Protein AF-A0A436FTJ2-F1 (afdb_monomer)

Foldseek 3Di:
DDQDPNDDDDDDDDDDDPVNVVLLVQLVVVQPPPVQADPVRDGVDDSVVSSVVSVD

Radius of gyration: 17.13 Å; Cα contacts (8 Å, |Δi|>4): 43; chains: 1; bounding box: 34×16×46 Å

Sequence (56 aa):
HLIVKGENRDTAWYSIIDKEWPALRRAYEAWLDPANFDGDGQQKRRLEDCRAEFGA

Solvent-accessible surface area (backbone atoms only — not comparable to full-atom values): 3529 Å² total; per-residue (Å²): 133,59,67,58,97,87,36,88,55,87,80,89,84,84,86,83,53,83,86,51,42,68,27,40,50,52,11,51,53,58,46,68,34,71,84,28,36,50,98,88,67,45,71,76,58,54,58,68,59,33,14,58,72,48,75,74

pLDDT: mean 93.11, std 9.23, range [6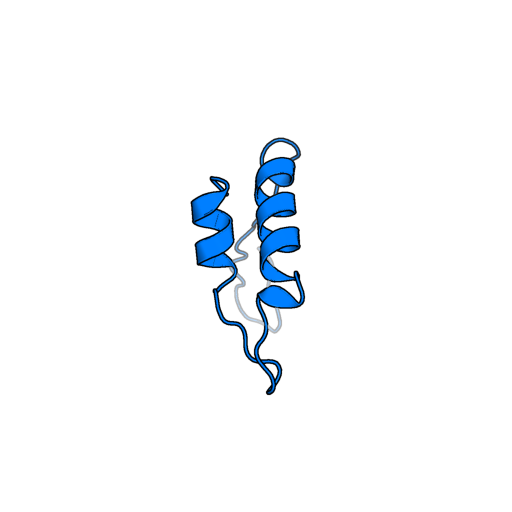0.03, 98.56]

Nearest PDB structures (foldseek):
  3tcv-assembly1_A  TM=9.551E-01  e=2.284E-04  Brucella abortus 2308

Structure (mmCIF, N/CA/C/O backbone):
data_AF-A0A436FTJ2-F1
#
_entry.id   AF-A0A436FTJ2-F1
#
loop_
_atom_site.group_PDB
_atom_site.id
_atom_site.type_symbol
_atom_site.label_atom_id
_atom_site.label_alt_id
_atom_si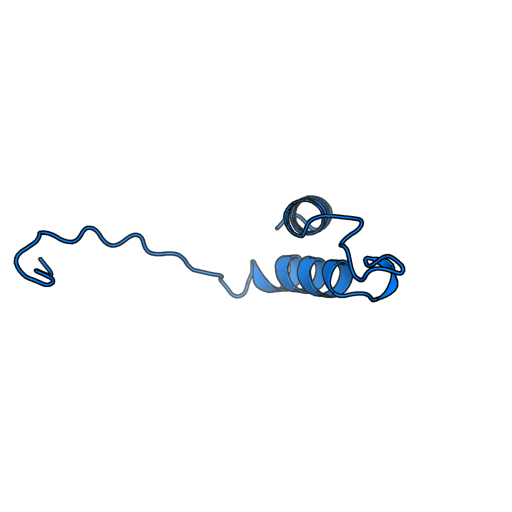te.label_comp_id
_atom_site.label_asym_id
_atom_site.label_entity_id
_atom_site.label_seq_id
_atom_site.pdbx_PDB_ins_code
_atom_site.Cartn_x
_atom_site.Cartn_y
_atom_site.Cartn_z
_atom_site.occupancy
_atom_site.B_iso_or_equiv
_atom_site.auth_seq_id
_atom_site.auth_comp_id
_atom_site.auth_asym_id
_atom_site.auth_atom_id
_atom_site.pdbx_PDB_model_num
ATOM 1 N N . HIS A 1 1 ? 11.535 -5.198 -28.548 1.00 60.03 1 HIS A N 1
ATOM 2 C CA . HIS A 1 1 ? 10.477 -4.176 -28.601 1.00 60.03 1 HIS A CA 1
ATOM 3 C C . HIS A 1 1 ? 9.143 -4.891 -28.746 1.00 60.03 1 HIS A C 1
ATOM 5 O O . HIS A 1 1 ? 9.003 -5.641 -29.705 1.00 60.03 1 HIS A O 1
ATOM 11 N N . LEU A 1 2 ? 8.241 -4.794 -27.765 1.00 62.50 2 LEU A N 1
ATOM 12 C CA . LEU A 1 2 ? 6.977 -5.533 -27.816 1.00 62.50 2 LEU A CA 1
ATOM 13 C C . LEU A 1 2 ? 5.968 -4.695 -28.612 1.00 62.50 2 LEU A C 1
ATOM 15 O O . LEU A 1 2 ? 5.609 -3.606 -28.179 1.00 62.50 2 LEU A O 1
ATOM 19 N N . ILE A 1 3 ? 5.546 -5.185 -29.776 1.00 62.78 3 ILE A N 1
ATOM 20 C CA . ILE A 1 3 ? 4.469 -4.566 -30.555 1.00 62.78 3 ILE A CA 1
ATOM 21 C C . ILE A 1 3 ? 3.164 -5.230 -30.122 1.00 62.78 3 ILE A C 1
ATOM 23 O O . ILE A 1 3 ? 3.006 -6.443 -30.274 1.00 62.78 3 ILE A O 1
ATOM 27 N N . VAL A 1 4 ? 2.231 -4.455 -29.571 1.00 76.62 4 VAL A N 1
ATOM 28 C CA . VAL A 1 4 ? 0.903 -4.945 -29.175 1.00 76.62 4 VAL A CA 1
ATOM 29 C C . VAL A 1 4 ? -0.122 -4.317 -30.101 1.00 76.62 4 VAL A C 1
ATOM 31 O O . VAL A 1 4 ? -0.234 -3.102 -30.160 1.00 76.62 4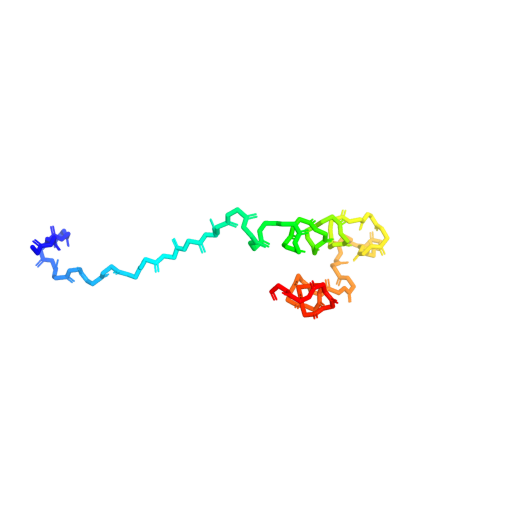 VAL A O 1
ATOM 34 N N . LYS A 1 5 ? -0.870 -5.149 -30.837 1.00 80.69 5 LYS A N 1
ATOM 35 C CA . LYS A 1 5 ? -1.887 -4.697 -31.808 1.00 80.69 5 LYS A CA 1
ATOM 36 C C . LYS A 1 5 ? -1.356 -3.694 -32.852 1.00 80.69 5 LYS A C 1
ATOM 38 O O . LYS A 1 5 ? -2.087 -2.818 -33.290 1.00 80.69 5 LYS A O 1
ATOM 43 N N . GLY A 1 6 ? -0.097 -3.840 -33.266 1.00 83.38 6 GLY A N 1
ATOM 44 C CA . GLY A 1 6 ? 0.528 -2.963 -34.264 1.00 83.38 6 GLY A CA 1
ATOM 45 C C . GLY A 1 6 ? 1.104 -1.660 -33.703 1.00 83.38 6 GLY A C 1
ATOM 46 O O . GLY A 1 6 ? 1.730 -0.923 -34.457 1.00 83.38 6 GLY A O 1
ATOM 47 N N . GLU A 1 7 ? 0.968 -1.405 -32.400 1.00 82.25 7 GLU A N 1
ATOM 48 C CA . GLU A 1 7 ? 1.533 -0.223 -31.750 1.00 82.25 7 GLU A CA 1
ATOM 49 C C . GLU A 1 7 ? 2.763 -0.565 -30.908 1.00 82.25 7 GLU A C 1
ATOM 51 O O . GLU A 1 7 ? 2.888 -1.654 -30.334 1.00 82.25 7 GLU A O 1
ATOM 56 N N . ASN A 1 8 ? 3.680 0.399 -30.845 1.00 81.94 8 ASN A N 1
ATOM 57 C CA . ASN A 1 8 ? 4.806 0.398 -29.926 1.00 81.94 8 ASN A CA 1
ATOM 58 C C . ASN A 1 8 ? 4.272 0.442 -28.485 1.00 81.94 8 ASN A C 1
ATOM 60 O O . ASN A 1 8 ? 3.468 1.309 -28.146 1.00 81.94 8 ASN A O 1
ATOM 64 N N . ARG A 1 9 ? 4.729 -0.491 -27.644 1.00 88.31 9 ARG A N 1
ATOM 65 C CA . ARG A 1 9 ? 4.413 -0.501 -26.219 1.00 88.31 9 ARG A CA 1
ATOM 66 C C . ARG A 1 9 ? 5.633 -0.173 -25.371 1.00 88.31 9 ARG A C 1
ATOM 68 O O . ARG A 1 9 ? 6.528 -1.007 -25.203 1.00 88.31 9 ARG A O 1
ATOM 75 N N . ASP A 1 10 ? 5.544 0.956 -24.685 1.00 87.62 10 ASP A N 1
ATOM 76 C CA . ASP A 1 10 ? 6.352 1.236 -23.507 1.00 87.62 10 ASP A CA 1
ATOM 77 C C . ASP A 1 10 ? 5.757 0.517 -22.291 1.00 87.62 10 ASP A C 1
ATOM 79 O O . 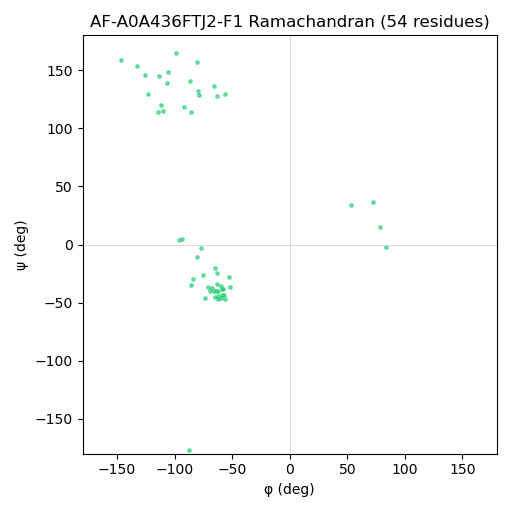ASP A 1 10 ? 4.546 0.521 -22.055 1.00 87.62 10 ASP A O 1
ATOM 83 N N . THR A 1 11 ? 6.607 -0.171 -21.530 1.00 89.62 11 THR A N 1
ATOM 84 C CA . THR A 1 11 ? 6.189 -0.899 -20.325 1.00 89.62 11 THR A CA 1
ATOM 85 C C . THR A 1 11 ? 6.827 -0.259 -19.108 1.00 89.62 11 THR A C 1
ATOM 87 O O . THR A 1 11 ? 8.043 -0.327 -18.937 1.00 89.62 11 THR A O 1
ATOM 90 N N . ALA A 1 12 ? 5.996 0.329 -18.252 1.00 92.88 12 ALA A N 1
ATOM 91 C CA . ALA A 1 12 ? 6.400 0.724 -16.913 1.00 92.88 12 ALA A CA 1
ATOM 92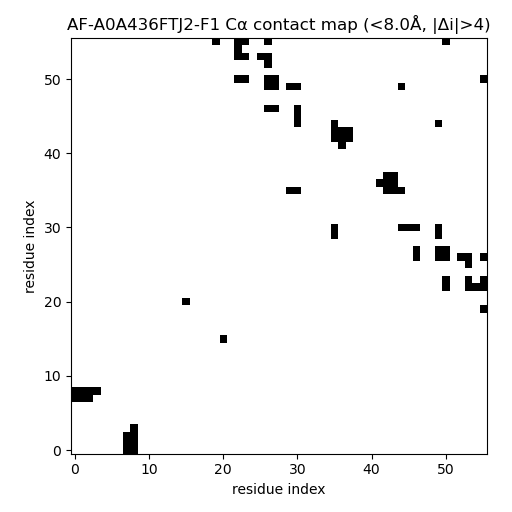 C C . ALA A 1 12 ? 6.412 -0.510 -16.000 1.00 92.88 12 ALA A C 1
ATOM 94 O O . ALA A 1 12 ? 5.432 -1.257 -15.941 1.00 92.88 12 ALA A O 1
ATOM 95 N N . TRP A 1 13 ? 7.527 -0.720 -15.305 1.00 94.12 13 TRP A N 1
ATOM 96 C CA . TRP A 1 13 ? 7.700 -1.800 -14.339 1.00 94.12 13 TRP A CA 1
ATOM 97 C C . TRP A 1 13 ? 7.672 -1.239 -12.922 1.00 94.12 13 TRP A C 1
ATOM 99 O O . TRP A 1 13 ? 8.276 -0.205 -12.649 1.00 94.12 13 TRP A O 1
ATOM 109 N N . TYR A 1 14 ? 7.000 -1.955 -12.026 1.00 94.38 14 TYR A N 1
ATOM 110 C CA . TYR A 1 14 ? 6.907 -1.639 -10.605 1.00 94.38 14 TYR A CA 1
ATOM 111 C C . TYR A 1 14 ? 7.191 -2.905 -9.801 1.00 94.38 14 TYR A C 1
ATOM 113 O O . TYR A 1 14 ? 6.961 -4.018 -10.278 1.00 94.38 14 TYR A O 1
ATOM 121 N N . SER A 1 15 ? 7.675 -2.735 -8.578 1.00 95.81 15 SER A N 1
ATOM 122 C CA . SER A 1 15 ? 7.982 -3.830 -7.662 1.00 95.81 15 SER A CA 1
ATOM 123 C C . SER A 1 15 ? 7.723 -3.404 -6.223 1.00 95.81 15 SER A C 1
ATOM 125 O O . SER A 1 15 ? 7.733 -2.215 -5.924 1.00 95.81 15 SER A O 1
ATOM 127 N N . ILE A 1 16 ? 7.545 -4.390 -5.349 1.00 97.25 16 ILE A N 1
ATOM 128 C CA . ILE A 1 16 ? 7.661 -4.253 -3.897 1.00 97.25 16 ILE A CA 1
ATOM 129 C C . ILE A 1 16 ? 8.712 -5.272 -3.463 1.00 97.25 16 ILE A C 1
ATOM 131 O O . ILE A 1 16 ? 8.617 -6.438 -3.856 1.00 97.25 16 ILE A O 1
ATOM 135 N N . ILE A 1 17 ? 9.708 -4.851 -2.686 1.00 97.50 17 ILE A N 1
ATOM 136 C CA . ILE A 1 17 ? 10.745 -5.749 -2.158 1.00 97.50 17 ILE A CA 1
ATOM 137 C C . ILE A 1 17 ? 10.462 -6.167 -0.711 1.00 97.50 17 ILE A C 1
ATOM 139 O O . ILE A 1 17 ? 9.659 -5.565 0.005 1.00 97.50 17 ILE A O 1
ATOM 143 N N . ASP A 1 18 ? 11.162 -7.204 -0.260 1.00 97.75 18 ASP A N 1
ATOM 144 C CA . ASP A 1 18 ? 11.075 -7.761 1.094 1.00 97.75 18 ASP A CA 1
ATOM 145 C C . ASP A 1 18 ? 11.240 -6.711 2.205 1.00 97.75 18 ASP A C 1
ATOM 147 O O . ASP A 1 18 ? 10.551 -6.783 3.219 1.00 97.75 18 ASP A O 1
ATOM 151 N N . LYS A 1 19 ? 12.105 -5.712 2.006 1.00 97.75 19 LYS A N 1
ATOM 152 C CA . LYS A 1 19 ? 12.338 -4.621 2.967 1.00 97.75 19 LYS A CA 1
ATOM 153 C C . LYS A 1 19 ? 11.225 -3.571 3.002 1.00 97.75 19 LYS A C 1
ATOM 155 O O . LYS A 1 19 ? 11.047 -2.931 4.032 1.00 97.75 19 LYS A O 1
ATOM 160 N N . GLU A 1 20 ? 10.481 -3.398 1.913 1.00 97.62 20 GLU A N 1
ATOM 161 C CA . GLU A 1 20 ? 9.356 -2.452 1.824 1.00 97.62 20 GLU A CA 1
ATOM 162 C C . GLU A 1 20 ? 8.067 -3.067 2.384 1.00 97.62 20 GLU A C 1
ATOM 164 O O . GLU A 1 20 ? 7.203 -2.374 2.928 1.00 97.62 20 GLU A O 1
ATOM 169 N N . TRP A 1 21 ? 7.946 -4.395 2.287 1.00 97.88 21 TRP A N 1
ATOM 170 C CA . TRP A 1 21 ? 6.741 -5.121 2.668 1.00 97.88 21 TRP A CA 1
ATOM 171 C C . TRP A 1 21 ? 6.283 -4.902 4.122 1.00 97.88 21 TRP A C 1
ATOM 173 O O . TRP A 1 21 ? 5.087 -4.694 4.313 1.00 97.88 21 TRP A O 1
ATOM 183 N N . PRO A 1 22 ? 7.143 -4.896 5.161 1.00 98.19 22 PRO A N 1
ATOM 184 C CA . PRO A 1 22 ? 6.687 -4.707 6.538 1.00 98.19 22 PRO A CA 1
ATOM 185 C C . PRO A 1 22 ? 5.941 -3.387 6.770 1.00 98.19 22 PRO A C 1
ATOM 187 O O . PRO A 1 22 ? 4.953 -3.371 7.505 1.00 98.19 22 PRO A O 1
ATOM 190 N N . ALA A 1 23 ? 6.386 -2.297 6.140 1.00 97.75 23 ALA A N 1
ATOM 191 C CA . ALA A 1 23 ? 5.744 -0.989 6.242 1.00 97.75 23 ALA A CA 1
ATOM 192 C C . ALA A 1 23 ? 4.427 -0.956 5.450 1.00 97.75 23 ALA A C 1
ATOM 194 O O . ALA A 1 23 ? 3.386 -0.572 5.985 1.00 97.75 23 ALA A O 1
ATOM 195 N N . LEU A 1 24 ? 4.445 -1.462 4.210 1.00 98.31 24 LEU A N 1
ATOM 196 C CA . LEU A 1 24 ? 3.247 -1.576 3.374 1.00 98.31 24 LEU A CA 1
ATOM 197 C C . LEU A 1 24 ? 2.174 -2.440 4.035 1.00 98.31 24 LEU A C 1
ATOM 199 O O . LEU A 1 24 ? 1.009 -2.059 4.050 1.00 98.31 24 LEU A O 1
ATOM 203 N N . ARG A 1 25 ? 2.555 -3.573 4.629 1.00 98.25 25 ARG A N 1
ATOM 204 C CA . ARG A 1 25 ? 1.636 -4.473 5.326 1.00 98.25 25 ARG A CA 1
ATOM 205 C C . ARG A 1 25 ? 0.870 -3.750 6.429 1.00 98.25 25 ARG A C 1
ATOM 207 O O . ARG A 1 25 ? -0.347 -3.875 6.480 1.00 98.25 25 ARG A O 1
ATOM 214 N N . ARG A 1 26 ? 1.559 -2.970 7.268 1.00 98.31 26 ARG A N 1
ATOM 215 C CA . ARG A 1 26 ? 0.912 -2.174 8.325 1.00 98.31 26 ARG A CA 1
ATOM 216 C C . ARG A 1 26 ? -0.039 -1.133 7.743 1.00 98.31 26 ARG A C 1
ATOM 218 O O . ARG A 1 26 ? -1.135 -0.959 8.263 1.00 98.31 26 ARG A O 1
ATOM 225 N N . ALA A 1 27 ? 0.347 -0.496 6.636 1.00 98.38 27 ALA A N 1
ATOM 226 C CA . ALA A 1 27 ? -0.516 0.449 5.935 1.00 98.38 27 ALA A CA 1
ATOM 227 C C . ALA A 1 27 ? -1.793 -0.210 5.404 1.00 98.38 27 ALA A C 1
ATOM 229 O O . ALA A 1 27 ? -2.877 0.337 5.588 1.00 98.38 27 ALA A O 1
ATOM 230 N N . TYR A 1 28 ? -1.678 -1.396 4.800 1.00 98.56 28 TYR A N 1
ATOM 231 C CA . TYR A 1 28 ? -2.835 -2.168 4.351 1.00 98.56 28 TYR A CA 1
ATOM 232 C C . TYR A 1 28 ? -3.705 -2.629 5.521 1.00 98.56 28 TYR A C 1
ATOM 234 O O . TYR A 1 28 ? -4.918 -2.477 5.446 1.00 98.56 28 TYR A O 1
ATOM 242 N N . GLU A 1 29 ? -3.114 -3.155 6.598 1.00 98.56 29 GLU A N 1
ATOM 243 C CA . GLU A 1 29 ? -3.850 -3.593 7.793 1.00 98.56 29 GLU A CA 1
ATOM 244 C C . GLU A 1 29 ? -4.636 -2.431 8.421 1.00 98.56 29 GLU A C 1
ATOM 246 O O . GLU A 1 29 ? -5.824 -2.580 8.687 1.00 98.56 29 GLU A O 1
ATOM 251 N N . ALA A 1 30 ? -4.021 -1.254 8.576 1.00 98.12 30 ALA A N 1
ATOM 252 C CA . ALA A 1 30 ? -4.695 -0.072 9.116 1.00 98.12 30 ALA A CA 1
ATOM 253 C C . ALA A 1 30 ? -5.785 0.480 8.186 1.00 98.12 30 ALA A C 1
ATOM 255 O O . ALA A 1 30 ? -6.823 0.941 8.653 1.00 98.12 30 ALA A O 1
ATOM 256 N N . TRP A 1 31 ? -5.560 0.443 6.870 1.00 98.50 31 TRP A N 1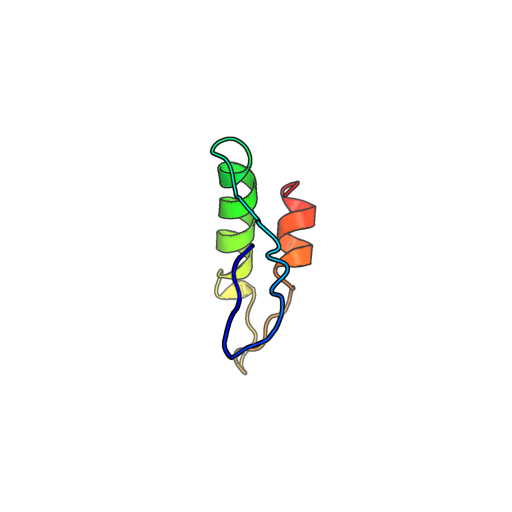
ATOM 257 C CA . TRP A 1 31 ? -6.551 0.908 5.904 1.00 98.50 31 TRP A CA 1
ATOM 258 C C . TRP A 1 31 ? -7.756 -0.038 5.804 1.00 98.50 31 TRP A C 1
ATOM 260 O O . TRP A 1 31 ? -8.881 0.432 5.644 1.00 98.50 31 TRP A O 1
ATOM 270 N N . LEU A 1 32 ? -7.527 -1.352 5.915 1.00 98.44 32 LEU A N 1
ATOM 271 C CA . LEU A 1 32 ? -8.559 -2.395 5.879 1.00 98.44 32 LEU A CA 1
ATOM 272 C C . LEU A 1 32 ? -9.296 -2.579 7.210 1.00 98.44 32 LEU A C 1
ATOM 274 O O . LEU A 1 32 ? -10.295 -3.300 7.241 1.00 98.44 32 LEU A O 1
ATOM 278 N N . ASP A 1 33 ? -8.817 -1.973 8.298 1.00 98.06 33 ASP A N 1
ATOM 279 C CA . ASP A 1 33 ? -9.491 -2.034 9.591 1.00 98.06 33 ASP A CA 1
ATOM 280 C C . ASP A 1 33 ? -10.940 -1.525 9.442 1.00 98.06 33 ASP A C 1
ATOM 282 O O . ASP A 1 33 ? -11.146 -0.439 8.892 1.00 98.06 33 ASP A O 1
ATOM 286 N N . PRO A 1 34 ? -11.962 -2.259 9.926 1.00 98.00 34 PRO A N 1
ATOM 287 C CA . PRO A 1 34 ? -13.353 -1.811 9.870 1.00 98.00 34 PRO A CA 1
ATOM 288 C C . PRO A 1 34 ? -13.574 -0.411 10.459 1.00 98.00 34 PRO A C 1
ATOM 290 O O . PRO A 1 34 ? -14.467 0.311 10.021 1.00 98.00 34 PRO A O 1
ATOM 293 N N . ALA A 1 35 ? -12.747 0.012 11.420 1.00 97.81 35 ALA A N 1
ATOM 294 C CA . ALA A 1 35 ? -12.791 1.355 11.983 1.00 97.81 35 ALA A CA 1
ATOM 295 C C . ALA A 1 35 ? -12.470 2.448 10.950 1.00 97.81 35 ALA A C 1
ATOM 297 O O . ALA A 1 35 ? -12.938 3.581 11.112 1.00 97.81 35 ALA A O 1
ATOM 298 N N . ASN A 1 36 ? -11.728 2.127 9.884 1.00 98.38 36 ASN A N 1
ATOM 299 C CA . ASN A 1 36 ? -11.434 3.038 8.781 1.00 98.38 36 ASN A CA 1
ATOM 300 C C . ASN A 1 36 ? -12.612 3.209 7.805 1.00 98.38 36 ASN A C 1
ATOM 302 O O . ASN A 1 36 ? -12.516 4.032 6.903 1.00 98.38 36 ASN A O 1
ATOM 306 N N . PHE A 1 37 ? -13.735 2.511 7.986 1.00 98.38 37 PHE A N 1
ATOM 307 C CA . PHE A 1 37 ? -14.927 2.676 7.152 1.00 98.38 37 PHE A CA 1
ATOM 308 C C . PHE A 1 37 ? -16.087 3.268 7.959 1.00 98.38 37 PHE A C 1
ATOM 310 O O . PHE A 1 37 ? -16.205 3.067 9.175 1.00 98.38 37 PHE A O 1
ATOM 317 N N . ASP A 1 38 ? -16.898 4.106 7.319 1.00 97.12 38 ASP A N 1
ATOM 318 C CA . ASP A 1 38 ? -18.121 4.654 7.909 1.00 97.12 38 ASP A CA 1
ATOM 319 C C . ASP A 1 38 ? -19.337 3.736 7.688 1.00 97.12 38 ASP A C 1
ATOM 321 O O . ASP A 1 38 ? -19.216 2.620 7.180 1.00 97.12 38 ASP A O 1
ATOM 325 N N . GLY A 1 39 ? -20.516 4.185 8.130 1.00 96.69 39 GLY A N 1
ATOM 326 C CA . GLY A 1 39 ? -21.754 3.402 8.044 1.00 96.69 39 GLY A CA 1
ATOM 327 C C . GLY A 1 39 ? -22.220 3.115 6.614 1.00 96.69 39 GLY A C 1
ATOM 328 O O . GLY A 1 39 ? -22.955 2.152 6.413 1.00 96.69 39 GLY A O 1
ATOM 329 N N . ASP A 1 40 ? -21.753 3.897 5.639 1.00 97.19 40 ASP A N 1
ATOM 330 C CA . ASP A 1 40 ? -22.050 3.725 4.216 1.00 97.19 40 ASP A CA 1
ATOM 331 C C . ASP A 1 40 ? -20.938 2.937 3.493 1.00 97.19 40 ASP A C 1
ATOM 333 O O . ASP A 1 40 ? -20.984 2.746 2.277 1.00 97.19 40 ASP A O 1
ATOM 337 N N . GLY A 1 41 ? -19.935 2.453 4.239 1.00 95.62 41 GLY A N 1
ATOM 338 C CA . GLY A 1 41 ? -18.801 1.696 3.714 1.00 95.62 41 GLY A CA 1
ATOM 339 C C . GLY A 1 41 ? -17.735 2.564 3.045 1.00 95.62 41 GLY A C 1
ATOM 340 O O . GLY A 1 41 ? -16.881 2.032 2.336 1.00 95.62 41 GLY A O 1
ATOM 341 N N . GLN A 1 42 ? -17.757 3.882 3.257 1.00 98.12 42 GLN A N 1
ATOM 342 C CA . GLN A 1 42 ? -16.768 4.789 2.688 1.00 98.12 42 GLN A CA 1
ATOM 343 C C . GLN A 1 42 ? -15.542 4.887 3.590 1.00 98.12 42 GLN A C 1
ATOM 345 O O . GLN A 1 42 ? -15.638 4.924 4.818 1.00 98.12 42 GLN A O 1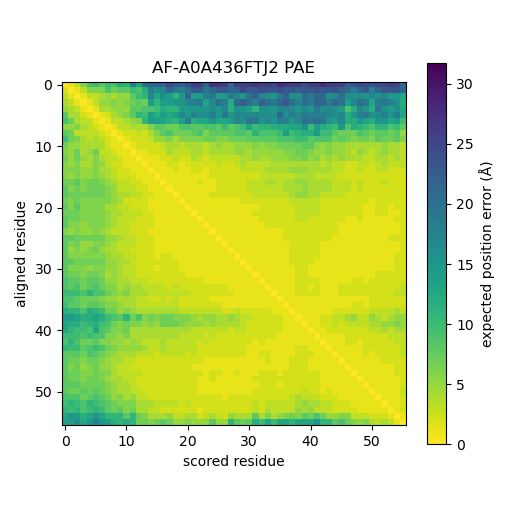
ATOM 350 N N . GLN A 1 43 ? -14.363 4.934 2.970 1.00 98.00 43 GLN A N 1
ATOM 351 C CA . GLN A 1 43 ? -13.103 5.083 3.695 1.00 98.00 43 GLN A CA 1
ATOM 352 C C . GLN A 1 43 ? -13.020 6.453 4.394 1.00 98.00 43 GLN A C 1
ATOM 354 O O . GLN A 1 43 ? -13.301 7.491 3.793 1.00 98.00 43 GLN A O 1
ATOM 359 N N . LYS A 1 44 ? -12.559 6.464 5.646 1.00 97.88 44 LYS A N 1
ATOM 360 C CA . LYS A 1 44 ? -12.285 7.669 6.443 1.00 97.88 44 LYS A CA 1
ATOM 361 C C . LYS A 1 44 ? -10.883 8.214 6.181 1.00 97.88 44 LYS A C 1
ATOM 363 O O . LYS A 1 44 ? -10.684 9.425 6.188 1.00 97.88 44 LYS A O 1
ATOM 368 N N . ARG A 1 45 ? -9.912 7.328 5.943 1.00 9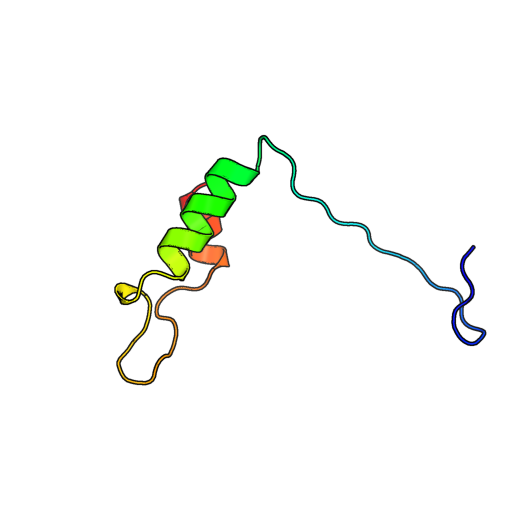7.94 45 ARG A N 1
ATOM 369 C CA . ARG A 1 45 ? -8.536 7.646 5.537 1.00 97.94 45 ARG A CA 1
ATOM 370 C C . ARG A 1 45 ? -8.184 6.898 4.261 1.00 97.94 45 ARG A C 1
ATOM 372 O O . ARG A 1 45 ? -8.612 5.756 4.072 1.00 97.94 45 ARG A O 1
ATOM 379 N N . ARG A 1 46 ? -7.378 7.519 3.400 1.00 98.25 46 ARG A N 1
ATOM 380 C CA . ARG A 1 46 ? -6.897 6.875 2.175 1.00 98.25 46 ARG A CA 1
ATOM 381 C C . ARG A 1 46 ? -5.725 5.949 2.478 1.00 98.25 46 ARG A C 1
ATOM 383 O O . ARG A 1 46 ? -4.986 6.158 3.439 1.00 98.25 46 ARG A O 1
ATOM 390 N N . LEU A 1 47 ? -5.497 4.971 1.603 1.00 97.94 47 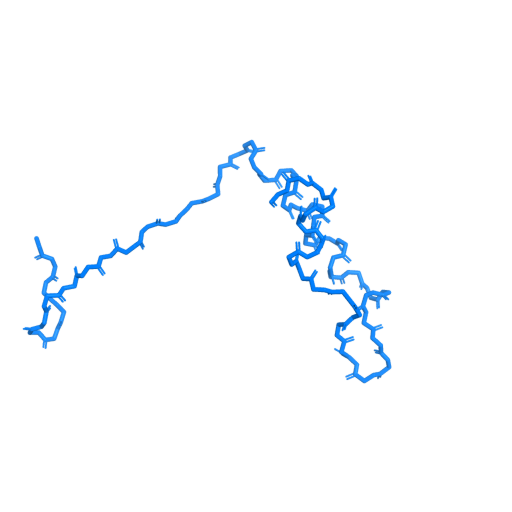LEU A N 1
ATOM 391 C CA . LEU A 1 47 ? -4.340 4.083 1.716 1.00 97.94 47 LEU A CA 1
ATOM 392 C C . LEU A 1 47 ? -3.020 4.863 1.649 1.00 97.94 47 LEU A C 1
ATOM 394 O O . LEU A 1 47 ? -2.078 4.507 2.350 1.00 97.94 47 LEU A O 1
ATOM 398 N N . GLU A 1 48 ? -2.935 5.932 0.847 1.00 97.94 48 GLU A N 1
ATOM 399 C CA . GLU A 1 48 ? -1.717 6.751 0.785 1.00 97.94 48 GLU A CA 1
ATOM 400 C C . GLU A 1 48 ? -1.400 7.431 2.125 1.00 97.94 48 GLU A C 1
ATOM 402 O O . GLU A 1 48 ? -0.230 7.520 2.491 1.00 97.94 48 GLU A O 1
ATOM 407 N N . ASP A 1 49 ? -2.419 7.826 2.893 1.00 97.88 49 ASP A N 1
ATOM 408 C CA . ASP A 1 49 ? -2.233 8.426 4.219 1.00 97.88 49 ASP A CA 1
ATOM 409 C C . ASP A 1 49 ? -1.714 7.389 5.223 1.00 97.88 49 ASP A C 1
ATOM 411 O O . ASP A 1 49 ? -0.848 7.685 6.045 1.00 97.88 49 ASP A O 1
ATOM 415 N N . CYS A 1 50 ? -2.223 6.155 5.153 1.00 97.50 50 CYS A N 1
ATOM 416 C CA . CYS A 1 50 ? -1.723 5.043 5.962 1.00 97.50 50 CYS A CA 1
ATOM 417 C C . CYS A 1 50 ? -0.284 4.680 5.568 1.00 97.50 50 CYS A C 1
ATOM 419 O O . CYS A 1 50 ? 0.551 4.440 6.432 1.00 97.50 50 CYS A O 1
ATOM 421 N N . ARG A 1 51 ? 0.046 4.685 4.272 1.00 97.62 51 ARG A N 1
ATOM 422 C CA . ARG A 1 51 ? 1.415 4.437 3.798 1.00 97.62 51 ARG A CA 1
ATOM 423 C C . ARG A 1 51 ? 2.390 5.496 4.303 1.00 97.62 51 ARG A C 1
ATOM 425 O O . ARG A 1 51 ? 3.415 5.133 4.874 1.00 97.62 51 ARG A O 1
ATOM 432 N N . ALA A 1 52 ? 2.023 6.773 4.202 1.00 97.06 52 ALA A N 1
ATOM 433 C CA . ALA A 1 52 ? 2.826 7.872 4.726 1.00 97.06 52 ALA A CA 1
ATOM 434 C C . ALA A 1 52 ? 3.081 7.742 6.241 1.00 97.06 52 ALA A C 1
ATOM 436 O O . ALA A 1 52 ? 4.193 8.000 6.698 1.00 97.06 52 ALA A O 1
ATOM 437 N N . GLU A 1 53 ? 2.087 7.288 7.013 1.00 95.56 53 GLU A N 1
ATOM 438 C CA . GLU A 1 53 ? 2.214 7.054 8.459 1.00 95.56 53 GLU A CA 1
ATOM 439 C C . GLU A 1 53 ? 3.221 5.944 8.803 1.00 95.56 53 GLU A C 1
ATOM 441 O O . GLU A 1 53 ? 3.996 6.087 9.749 1.00 95.56 53 GLU A O 1
ATOM 446 N N . PHE A 1 54 ? 3.250 4.852 8.032 1.00 93.88 54 PHE A N 1
ATOM 447 C CA . PHE A 1 54 ? 4.161 3.726 8.277 1.00 93.88 54 PHE A CA 1
ATOM 448 C C . PHE A 1 54 ? 5.484 3.806 7.501 1.00 93.88 54 PHE A C 1
ATOM 450 O O . PHE A 1 54 ? 6.293 2.883 7.603 1.00 93.88 54 PHE A O 1
ATOM 457 N N . GLY A 1 55 ? 5.728 4.896 6.766 1.00 88.44 55 GLY A N 1
ATOM 458 C CA . GLY A 1 55 ? 6.951 5.101 5.984 1.00 88.44 55 GLY A CA 1
ATOM 459 C C . GLY A 1 55 ? 7.039 4.224 4.729 1.00 88.44 55 GLY A C 1
ATOM 460 O O . GLY A 1 55 ? 8.125 3.743 4.405 1.00 88.44 55 GLY A O 1
ATOM 461 N N . ALA A 1 56 ? 5.901 3.992 4.067 1.00 82.75 56 ALA A N 1
ATOM 462 C CA . ALA A 1 56 ? 5.734 3.185 2.853 1.00 82.75 56 ALA A CA 1
ATOM 463 C C . ALA A 1 56 ? 5.298 3.999 1.621 1.00 82.75 56 ALA A C 1
ATOM 465 O O . ALA A 1 56 ? 4.846 5.151 1.774 1.00 82.75 56 ALA A O 1
#

Mean predicted aligned error: 4.8 Å

Secondary structure (DSSP, 8-state):
--EETTEE---------TTTHHHHHHHHHHHHSGGGB-TTS-BSS-HHHHHHHHT-